Protein AF-A0A2E4STD3-F1 (afdb_monomer)

pLDDT: mean 86.35, std 10.74, range [60.31, 98.0]

Radius of gyration: 32.02 Å; Cα contacts (8 Å, |Δi|>4): 120; chains: 1; bounding box: 85×30×85 Å

Mean predicted aligned error: 10.49 Å

Sequence (169 aa):
MRAPVLTVLGIICLAAAFGWARSARHRHRLVGRIDPEVAPDAYTLAWSTFRKEFHAASLYGLLALASLVNAFVEGAAGAVVFSTVAIPALVSTAWARHAVREARMARQSIDIERRAQEALEQEDLAPKAWAGRLAPEELPNFTGFEVGRVYQAGTGLMAGDFFDVFQAS

Foldseek 3Di:
DLQVVLQVLLVVLQVQLVVLVVVLVVLVVVLVVDDCVVCVLVNVLSVLVSVVSNLSNVLSNLSSVLSNCPSPPDDCPSVVSNCCSVVSVVVVVVCVVCVVVSVVSVVVVVVVVVVVVVVVVCVLVVQLVVQCVQAPCDDDDDVPDDDHDDDDDDPDSHRPDGDDDDDDD

Nearest PDB structures (foldseek):
  8a1g-assembly2_D  TM=3.444E-01  e=5.904E+00  Homo sapiens
  7o3x-assembly1_E  TM=2.977E-01  e=9.349E+00  Synechocystis sp. PCC 6803 substr. Kazusa

Structure (mmCIF, N/CA/C/O backbone):
data_AF-A0A2E4STD3-F1
#
_entry.id   AF-A0A2E4STD3-F1
#
loop_
_atom_site.group_PDB
_atom_site.id
_atom_site.type_symbol
_atom_site.label_atom_id
_atom_site.label_alt_id
_atom_site.label_comp_id
_atom_site.label_asym_id
_atom_site.label_entity_id
_atom_site.label_seq_id
_atom_site.pdbx_PDB_ins_code
_atom_site.Cartn_x
_atom_site.Cartn_y
_atom_site.Cartn_z
_atom_site.occupancy
_atom_site.B_iso_or_equiv
_atom_site.auth_seq_id
_atom_site.auth_comp_id
_atom_site.auth_asym_id
_atom_site.auth_atom_id
_atom_site.pdbx_PDB_model_num
ATOM 1 N N . MET A 1 1 ? 13.782 -12.420 -33.147 1.00 62.62 1 MET A N 1
ATOM 2 C CA . MET A 1 1 ? 12.785 -12.780 -32.105 1.00 62.62 1 MET A CA 1
ATOM 3 C C . MET A 1 1 ? 12.932 -12.000 -30.791 1.00 62.62 1 MET A C 1
ATOM 5 O O . MET A 1 1 ? 11.939 -11.854 -30.097 1.00 62.62 1 MET A O 1
ATOM 9 N N . ARG A 1 2 ? 14.112 -11.454 -30.449 1.00 81.12 2 ARG A N 1
ATOM 10 C CA . ARG A 1 2 ? 14.344 -10.695 -29.200 1.00 81.12 2 ARG A CA 1
ATOM 11 C C . ARG A 1 2 ? 13.524 -9.399 -29.076 1.00 81.12 2 ARG A C 1
ATOM 13 O O . ARG A 1 2 ? 12.892 -9.190 -28.049 1.00 81.12 2 ARG A O 1
ATOM 20 N N . ALA A 1 3 ? 13.507 -8.566 -30.118 1.00 84.81 3 ALA A N 1
ATOM 21 C CA . ALA A 1 3 ? 12.809 -7.277 -30.107 1.00 84.81 3 ALA A CA 1
ATOM 22 C C . ALA A 1 3 ? 11.301 -7.373 -29.776 1.00 84.81 3 ALA A C 1
ATOM 24 O O . ALA A 1 3 ? 10.897 -6.744 -28.803 1.00 84.81 3 ALA A O 1
ATOM 25 N N . PRO A 1 4 ? 10.471 -8.196 -30.460 1.00 92.69 4 PRO A N 1
ATOM 26 C CA . PRO A 1 4 ? 9.033 -8.239 -30.172 1.00 92.69 4 PRO A CA 1
ATOM 27 C C . PRO A 1 4 ? 8.721 -8.728 -28.752 1.00 92.69 4 PRO A C 1
ATOM 29 O O . PRO A 1 4 ? 7.815 -8.203 -28.111 1.00 92.69 4 PRO A O 1
ATOM 32 N N . VAL A 1 5 ? 9.497 -9.683 -28.224 1.00 93.44 5 VAL A N 1
ATOM 33 C CA . VAL A 1 5 ? 9.328 -10.184 -26.849 1.00 93.44 5 VAL A CA 1
ATOM 34 C C . VAL A 1 5 ? 9.601 -9.079 -25.827 1.00 93.44 5 VAL A C 1
ATOM 36 O O . VAL A 1 5 ? 8.811 -8.881 -24.906 1.00 93.44 5 VAL A O 1
ATOM 39 N N . LEU A 1 6 ? 10.690 -8.326 -26.004 1.00 93.38 6 LEU A N 1
ATOM 40 C CA . LEU A 1 6 ? 11.050 -7.228 -25.106 1.00 93.38 6 LEU A CA 1
ATOM 41 C C . LEU A 1 6 ? 10.066 -6.055 -25.193 1.00 93.38 6 LEU A C 1
ATOM 43 O O . LEU A 1 6 ? 9.764 -5.439 -24.173 1.00 93.38 6 LEU A O 1
ATOM 47 N N . THR A 1 7 ? 9.517 -5.776 -26.376 1.00 95.00 7 THR A N 1
ATOM 48 C CA . THR A 1 7 ? 8.469 -4.763 -26.542 1.00 95.00 7 THR A CA 1
ATOM 49 C C . THR A 1 7 ? 7.196 -5.148 -25.789 1.00 95.00 7 THR A C 1
ATOM 51 O O . THR A 1 7 ? 6.673 -4.335 -25.029 1.00 95.00 7 THR A O 1
ATOM 54 N N . VAL A 1 8 ? 6.720 -6.390 -25.938 1.00 96.88 8 VAL A N 1
ATOM 55 C CA . VAL A 1 8 ? 5.526 -6.876 -25.223 1.00 96.88 8 VAL A CA 1
ATOM 56 C C . VAL A 1 8 ? 5.749 -6.858 -23.711 1.00 96.88 8 VAL A C 1
ATOM 58 O O . VAL A 1 8 ? 4.903 -6.347 -22.976 1.00 96.88 8 VAL A O 1
ATOM 61 N N . LEU A 1 9 ? 6.904 -7.342 -23.242 1.00 96.25 9 LEU A N 1
ATOM 62 C CA . LEU A 1 9 ? 7.270 -7.288 -21.826 1.00 96.25 9 LEU A CA 1
ATOM 63 C C . LEU A 1 9 ? 7.273 -5.846 -21.304 1.00 96.25 9 LEU A C 1
ATOM 65 O O . LEU A 1 9 ? 6.690 -5.567 -20.259 1.00 96.25 9 LEU A O 1
ATOM 69 N N . GLY A 1 10 ? 7.871 -4.922 -22.061 1.00 96.56 10 GLY A N 1
ATOM 70 C CA . GLY A 1 10 ? 7.909 -3.504 -21.725 1.00 96.56 10 GLY A CA 1
ATOM 71 C C . GLY A 1 10 ? 6.516 -2.897 -21.559 1.00 96.56 10 GLY A C 1
ATOM 72 O O . GLY A 1 10 ? 6.271 -2.201 -20.577 1.00 96.56 10 GLY A O 1
ATOM 73 N N . ILE A 1 11 ? 5.584 -3.213 -22.463 1.00 97.50 11 ILE A N 1
ATOM 74 C CA . ILE A 1 11 ? 4.189 -2.748 -22.394 1.00 97.50 11 ILE A CA 1
ATOM 75 C C . ILE A 1 11 ? 3.483 -3.296 -21.146 1.00 97.50 11 ILE A C 1
ATOM 77 O O . ILE A 1 11 ? 2.822 -2.539 -20.434 1.00 97.50 11 ILE A O 1
ATOM 81 N N . ILE A 1 12 ? 3.647 -4.588 -20.845 1.00 97.88 12 ILE A N 1
ATOM 82 C CA . ILE A 1 12 ? 3.044 -5.215 -19.658 1.00 97.88 12 ILE A CA 1
ATOM 83 C C . ILE A 1 12 ? 3.593 -4.575 -18.377 1.00 97.88 12 ILE A C 1
ATOM 85 O O . ILE A 1 12 ? 2.823 -4.189 -17.494 1.00 97.88 12 ILE A O 1
ATOM 89 N N . CYS A 1 13 ? 4.914 -4.406 -18.282 1.00 97.62 13 CYS A N 1
ATOM 90 C CA . CYS A 1 13 ? 5.545 -3.740 -17.147 1.00 97.62 13 CYS A CA 1
ATOM 91 C C . CYS A 1 13 ? 5.090 -2.279 -17.018 1.00 97.62 13 CYS A C 1
ATOM 93 O O . CYS A 1 13 ? 4.851 -1.816 -15.906 1.00 97.62 13 CYS A O 1
ATOM 95 N N . LEU A 1 14 ? 4.903 -1.560 -18.129 1.00 97.75 14 LEU A N 1
ATOM 96 C CA . LEU A 1 14 ? 4.413 -0.181 -18.118 1.00 97.75 14 LEU A CA 1
ATOM 97 C C . LEU A 1 14 ? 2.976 -0.095 -17.582 1.00 97.75 14 LEU A C 1
ATOM 99 O O . LEU A 1 14 ? 2.675 0.759 -16.745 1.00 97.75 14 LEU A O 1
ATOM 103 N N . ALA A 1 15 ? 2.100 -1.003 -18.019 1.00 98.00 15 ALA A N 1
ATOM 104 C CA . ALA A 1 15 ? 0.729 -1.092 -17.523 1.00 98.00 15 ALA A CA 1
ATOM 105 C C . ALA A 1 15 ? 0.695 -1.389 -16.014 1.00 98.00 15 ALA A C 1
ATOM 107 O O . ALA A 1 15 ? -0.021 -0.719 -15.264 1.00 98.00 15 ALA A O 1
ATOM 108 N N . ALA A 1 16 ? 1.527 -2.330 -15.551 1.00 97.56 16 ALA A N 1
ATOM 109 C CA . ALA A 1 16 ? 1.682 -2.618 -14.128 1.00 97.56 16 ALA A CA 1
ATOM 110 C C . ALA A 1 16 ? 2.185 -1.386 -13.355 1.00 97.56 16 ALA A C 1
ATOM 112 O O . ALA A 1 16 ? 1.587 -1.004 -12.348 1.00 97.56 16 ALA A O 1
ATOM 113 N N . ALA A 1 17 ? 3.231 -0.717 -13.849 1.00 97.88 17 ALA A N 1
ATOM 114 C CA . ALA A 1 17 ? 3.787 0.488 -13.237 1.00 97.88 17 ALA A CA 1
ATOM 115 C C . ALA A 1 17 ? 2.731 1.589 -13.080 1.00 97.88 17 ALA A C 1
ATOM 117 O O . ALA A 1 17 ? 2.658 2.226 -12.030 1.00 97.88 17 ALA A O 1
ATOM 118 N N . PHE A 1 18 ? 1.872 1.783 -14.084 1.00 97.75 18 PHE A N 1
ATOM 119 C CA . PHE A 1 18 ? 0.781 2.752 -14.020 1.00 97.75 18 PHE A CA 1
ATOM 120 C C . PHE A 1 18 ? -0.262 2.398 -12.949 1.00 97.75 18 PHE A C 1
ATOM 122 O O . PHE A 1 18 ? -0.665 3.273 -12.175 1.00 97.75 18 PHE A O 1
ATOM 129 N N . GLY A 1 19 ? -0.666 1.125 -12.862 1.00 97.38 19 GLY A N 1
ATOM 130 C CA . GLY A 1 19 ? -1.592 0.644 -11.832 1.00 97.38 19 GLY A CA 1
ATOM 131 C C . GLY A 1 19 ? -1.064 0.902 -10.418 1.00 97.38 19 GLY A C 1
ATOM 132 O O . GLY A 1 19 ? -1.739 1.536 -9.599 1.00 97.38 19 GLY A O 1
ATOM 133 N N . TRP A 1 20 ? 0.187 0.512 -10.165 1.00 97.44 20 TRP A N 1
ATOM 134 C CA . TRP A 1 20 ? 0.853 0.740 -8.881 1.00 97.44 20 TRP A CA 1
ATOM 135 C C . TRP A 1 20 ? 1.099 2.227 -8.602 1.00 97.44 20 TRP A C 1
ATOM 137 O O . TRP A 1 20 ? 0.897 2.677 -7.478 1.00 97.44 20 TRP A O 1
ATOM 147 N N . ALA A 1 21 ? 1.447 3.037 -9.606 1.00 96.94 21 ALA A N 1
ATOM 148 C CA . ALA A 1 21 ? 1.643 4.476 -9.433 1.00 96.94 21 ALA A CA 1
ATOM 149 C C . ALA A 1 21 ? 0.342 5.190 -9.039 1.00 96.94 21 ALA A C 1
ATOM 151 O O . ALA A 1 21 ? 0.351 6.066 -8.171 1.00 96.94 21 ALA A O 1
ATOM 152 N N . ARG A 1 22 ? -0.792 4.816 -9.646 1.00 97.44 22 ARG A N 1
ATOM 153 C CA . ARG A 1 22 ? -2.109 5.342 -9.262 1.00 97.44 22 ARG A CA 1
ATOM 154 C C . ARG A 1 22 ? -2.439 4.984 -7.812 1.00 97.44 22 ARG A C 1
ATOM 156 O O . ARG A 1 22 ? -2.851 5.868 -7.058 1.00 97.44 22 ARG A O 1
ATOM 163 N N . SER A 1 23 ? -2.233 3.724 -7.428 1.00 96.38 23 SER A N 1
ATOM 164 C CA . SER A 1 23 ? -2.436 3.255 -6.052 1.00 96.38 23 SER A CA 1
ATOM 165 C C . SER A 1 23 ? -1.537 4.008 -5.062 1.00 96.38 23 SER A C 1
ATOM 167 O O . SER A 1 23 ? -2.028 4.600 -4.099 1.00 96.38 23 SER A O 1
ATOM 169 N N . ALA A 1 24 ? -0.237 4.114 -5.356 1.00 96.38 24 ALA A N 1
ATOM 170 C CA . ALA A 1 24 ? 0.733 4.835 -4.539 1.00 96.38 24 ALA A CA 1
ATOM 171 C C . ALA A 1 24 ? 0.348 6.310 -4.352 1.00 96.38 24 ALA A C 1
ATOM 173 O O . ALA A 1 24 ? 0.404 6.817 -3.235 1.00 96.38 24 ALA A O 1
ATOM 174 N N . ARG A 1 25 ? -0.126 7.001 -5.400 1.00 96.00 25 ARG A N 1
ATOM 175 C CA . ARG A 1 25 ? -0.625 8.385 -5.277 1.00 96.00 25 ARG A CA 1
ATOM 176 C C . ARG A 1 25 ? -1.812 8.490 -4.324 1.00 96.00 25 ARG A C 1
ATOM 178 O O . ARG A 1 25 ? -1.882 9.440 -3.548 1.00 96.00 25 ARG A O 1
ATOM 185 N N . HIS A 1 26 ? -2.747 7.544 -4.383 1.00 95.19 26 HIS A N 1
ATOM 186 C CA . HIS A 1 26 ? -3.892 7.534 -3.477 1.00 95.19 26 HIS A CA 1
ATOM 187 C C . HIS A 1 26 ? -3.446 7.307 -2.026 1.00 95.19 26 HIS A C 1
ATOM 189 O O . HIS A 1 26 ? -3.837 8.063 -1.139 1.00 95.19 26 HIS A O 1
ATOM 195 N N . ARG A 1 27 ? -2.546 6.344 -1.793 1.00 94.00 27 ARG A N 1
ATOM 196 C CA . ARG A 1 27 ? -2.004 6.074 -0.454 1.00 94.00 27 ARG A CA 1
ATOM 197 C C . ARG A 1 27 ? -1.141 7.214 0.087 1.00 94.00 27 ARG A C 1
ATOM 199 O O . ARG A 1 27 ? -1.221 7.506 1.270 1.00 94.00 27 ARG A O 1
ATOM 206 N N . HIS A 1 28 ? -0.386 7.911 -0.759 1.00 94.94 28 HIS A N 1
ATOM 207 C CA . HIS A 1 28 ? 0.374 9.096 -0.349 1.00 94.94 28 HIS A CA 1
ATOM 208 C C . HIS A 1 28 ? -0.543 10.208 0.177 1.00 94.94 28 HIS A C 1
ATOM 210 O O . HIS A 1 28 ? -0.254 10.836 1.191 1.00 94.94 28 HIS A O 1
ATOM 216 N N . ARG A 1 29 ? -1.686 10.427 -0.489 1.00 94.94 29 ARG A N 1
ATOM 217 C CA . ARG A 1 29 ? -2.700 11.380 -0.013 1.00 94.94 29 ARG A CA 1
ATOM 218 C C . ARG A 1 29 ? -3.297 10.956 1.325 1.00 94.94 29 ARG A C 1
ATOM 220 O O . ARG A 1 29 ? -3.584 11.824 2.136 1.00 94.94 29 ARG A O 1
ATOM 227 N N . LEU A 1 30 ? -3.490 9.654 1.546 1.00 93.94 30 LEU A N 1
ATOM 228 C CA . LEU A 1 30 ? -3.970 9.127 2.824 1.00 93.94 30 LEU A CA 1
ATOM 229 C C . LEU A 1 30 ? -2.951 9.347 3.945 1.00 93.94 30 LEU A C 1
ATOM 231 O O . LEU A 1 30 ? -3.336 9.812 5.009 1.00 93.94 30 LEU A O 1
ATOM 235 N N . VAL A 1 31 ? -1.666 9.074 3.698 1.00 94.94 31 VAL A N 1
ATOM 236 C CA . VAL A 1 31 ? -0.597 9.317 4.681 1.00 94.94 31 VAL A CA 1
ATOM 237 C C . VAL A 1 31 ? -0.610 10.770 5.148 1.00 94.94 31 VAL A C 1
ATOM 239 O O . VAL A 1 31 ? -0.571 11.018 6.345 1.00 94.94 31 VAL A O 1
ATOM 242 N N . GLY A 1 32 ? -0.737 11.725 4.221 1.00 92.06 32 GLY A N 1
ATOM 243 C CA . GLY A 1 32 ? -0.773 13.151 4.558 1.00 92.06 32 GLY A CA 1
ATOM 244 C C . GLY A 1 32 ? -1.997 13.600 5.366 1.00 92.06 32 GLY A C 1
ATOM 245 O O . GLY A 1 32 ? -2.047 14.753 5.774 1.00 92.06 32 GLY A O 1
ATOM 246 N N . ARG A 1 33 ? -2.992 12.727 5.576 1.00 94.00 33 ARG A N 1
ATOM 247 C CA . ARG A 1 33 ? -4.170 12.998 6.418 1.00 94.00 33 ARG A CA 1
ATOM 248 C C . ARG A 1 33 ? -4.037 12.446 7.834 1.00 94.00 33 ARG A C 1
ATOM 250 O O . ARG A 1 33 ? -4.893 12.741 8.659 1.00 94.00 33 ARG A O 1
ATOM 257 N N . ILE A 1 34 ? -3.032 11.615 8.096 1.00 94.00 34 ILE A N 1
ATOM 258 C CA . ILE A 1 34 ? -2.819 11.009 9.408 1.00 94.00 34 ILE A CA 1
ATOM 259 C C . ILE A 1 34 ? -1.835 11.890 10.166 1.00 94.00 34 ILE A C 1
ATOM 261 O O . ILE A 1 34 ? -0.713 12.095 9.706 1.00 94.00 34 ILE A O 1
ATOM 265 N N . ASP A 1 35 ? -2.261 12.392 11.320 1.00 93.38 35 ASP A N 1
ATOM 266 C CA . ASP A 1 35 ? -1.384 13.123 12.225 1.00 93.38 35 ASP A CA 1
ATOM 267 C C . ASP A 1 35 ? -0.427 12.134 12.925 1.00 93.38 35 ASP A C 1
ATOM 269 O O . ASP A 1 35 ? -0.897 11.227 13.628 1.00 93.38 35 ASP A O 1
ATOM 273 N N . PRO A 1 36 ? 0.898 12.256 12.721 1.00 92.44 36 PRO A N 1
ATOM 274 C CA . PRO A 1 36 ? 1.871 11.351 13.319 1.00 92.44 36 PRO A CA 1
ATOM 275 C C . PRO A 1 36 ? 1.960 11.476 14.846 1.00 92.44 36 PRO A C 1
ATOM 277 O O . PRO A 1 36 ? 2.370 10.508 15.481 1.00 92.44 36 PRO A O 1
ATOM 280 N N . GLU A 1 37 ? 1.568 12.611 15.433 1.00 93.19 37 GLU A N 1
ATOM 281 C CA . GLU A 1 37 ? 1.601 12.822 16.887 1.00 93.19 37 GLU A CA 1
ATOM 282 C C . GLU A 1 37 ? 0.399 12.161 17.574 1.00 93.19 37 GLU A C 1
ATOM 284 O O . GLU A 1 37 ? 0.520 11.589 18.655 1.00 93.19 37 GLU A O 1
ATOM 289 N N . VAL A 1 38 ? -0.768 12.191 16.922 1.00 92.75 38 VAL A N 1
ATOM 290 C CA . VAL A 1 38 ? -2.008 11.603 17.457 1.00 92.75 38 VAL A CA 1
ATOM 291 C C . VAL A 1 38 ? -2.057 10.091 17.230 1.00 92.75 38 VAL A C 1
ATOM 293 O O . VAL A 1 38 ? -2.523 9.349 18.094 1.00 92.75 38 VAL A O 1
ATOM 296 N N . ALA A 1 39 ? -1.595 9.616 16.068 1.00 90.25 39 ALA A N 1
ATOM 297 C CA . ALA A 1 39 ? -1.702 8.212 15.672 1.00 90.25 39 ALA A CA 1
ATOM 298 C C . ALA A 1 39 ? -0.403 7.685 15.020 1.00 90.25 39 ALA A C 1
ATOM 300 O O . ALA A 1 39 ? -0.397 7.333 13.831 1.00 90.25 39 ALA A O 1
ATOM 301 N N . PRO A 1 40 ? 0.702 7.574 15.784 1.00 90.62 40 PRO A N 1
ATOM 302 C CA . PRO A 1 40 ? 2.018 7.205 15.253 1.00 90.62 40 PRO A CA 1
ATOM 303 C C . PRO A 1 40 ? 2.038 5.818 14.591 1.00 90.62 40 P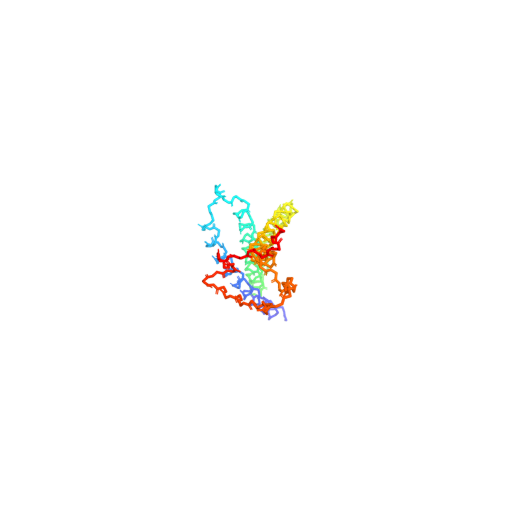RO A C 1
ATOM 305 O O . PRO A 1 40 ? 2.607 5.639 13.510 1.00 90.62 40 PRO A O 1
ATOM 308 N N . ASP A 1 41 ? 1.364 4.829 15.180 1.00 90.56 41 ASP A N 1
ATOM 309 C CA . ASP A 1 41 ? 1.310 3.468 14.632 1.00 90.56 41 ASP A CA 1
ATOM 310 C C . ASP A 1 41 ? 0.507 3.407 13.322 1.00 90.56 41 ASP A C 1
ATOM 312 O O . ASP A 1 41 ? 0.919 2.756 12.358 1.00 90.56 41 ASP A O 1
ATOM 316 N N . ALA A 1 42 ? -0.599 4.152 13.235 1.00 90.50 42 ALA A N 1
ATOM 317 C CA . ALA A 1 42 ? -1.391 4.254 12.010 1.00 90.50 42 ALA A CA 1
ATOM 318 C C . ALA A 1 42 ? -0.599 4.948 10.891 1.00 90.50 42 ALA A C 1
ATOM 320 O O . ALA A 1 42 ? -0.610 4.489 9.745 1.00 90.50 42 ALA A O 1
ATOM 321 N N . TYR A 1 43 ? 0.142 6.010 11.227 1.00 93.62 43 TYR A N 1
ATOM 322 C CA . TYR A 1 43 ? 1.021 6.702 10.287 1.00 93.62 43 TYR A CA 1
ATOM 323 C C . TYR A 1 43 ? 2.122 5.774 9.763 1.00 93.62 43 TYR A C 1
ATOM 325 O O . TYR A 1 43 ? 2.312 5.659 8.550 1.00 93.62 43 TYR A O 1
ATOM 333 N N . THR A 1 44 ? 2.830 5.063 10.648 1.00 91.94 44 THR A N 1
ATOM 334 C CA . THR A 1 44 ? 3.911 4.153 10.235 1.00 91.94 44 THR A CA 1
ATOM 335 C C . THR A 1 44 ? 3.396 3.012 9.359 1.00 91.94 44 THR A C 1
ATOM 337 O O . THR A 1 44 ? 4.038 2.673 8.357 1.00 91.94 44 THR A O 1
ATOM 340 N N . LEU A 1 45 ? 2.217 2.458 9.663 1.00 92.44 45 LEU A N 1
ATOM 341 C CA . LEU A 1 45 ? 1.578 1.435 8.841 1.00 92.44 45 LEU A CA 1
ATOM 342 C C . LEU A 1 45 ? 1.168 1.994 7.469 1.00 92.44 45 LEU A C 1
ATOM 344 O O . LEU A 1 45 ? 1.508 1.402 6.437 1.00 92.44 45 LEU A O 1
ATOM 348 N N . ALA A 1 46 ? 0.522 3.161 7.422 1.00 94.12 46 ALA A N 1
ATOM 349 C CA . ALA A 1 46 ? 0.134 3.815 6.173 1.00 94.12 46 ALA A CA 1
ATOM 350 C C . ALA A 1 46 ? 1.355 4.150 5.299 1.00 94.12 46 ALA A C 1
ATOM 352 O O . ALA A 1 46 ? 1.367 3.842 4.102 1.00 94.12 46 ALA A O 1
ATOM 353 N N . TRP A 1 47 ? 2.418 4.687 5.904 1.00 94.50 47 TRP A N 1
ATOM 354 C CA . TRP A 1 47 ? 3.679 4.988 5.230 1.00 94.50 47 TRP A CA 1
ATOM 355 C C . TRP A 1 47 ? 4.356 3.732 4.686 1.00 94.50 47 TRP A C 1
ATOM 357 O O . TRP A 1 47 ? 4.767 3.701 3.524 1.00 94.50 47 TRP A O 1
ATOM 367 N N . SER A 1 48 ? 4.420 2.662 5.486 1.00 93.19 48 SER A N 1
ATOM 368 C CA . SER A 1 48 ? 4.981 1.379 5.046 1.00 93.19 48 SER A CA 1
ATOM 369 C C . SER A 1 48 ? 4.252 0.834 3.817 1.00 93.19 48 SER A C 1
ATOM 371 O O . SER A 1 48 ? 4.878 0.282 2.909 1.00 93.19 48 SER A O 1
ATOM 373 N N . THR A 1 49 ? 2.936 1.043 3.754 1.00 93.44 49 THR A N 1
ATOM 374 C CA . THR A 1 49 ? 2.106 0.541 2.665 1.00 93.44 49 THR A CA 1
ATOM 375 C C . THR A 1 49 ? 2.266 1.392 1.410 1.00 93.44 49 THR A C 1
ATOM 377 O O . THR A 1 49 ? 2.486 0.843 0.335 1.00 93.44 49 THR A O 1
ATOM 380 N N . PHE A 1 50 ? 2.265 2.725 1.535 1.00 95.12 50 PHE A N 1
ATOM 381 C CA . PHE A 1 50 ? 2.625 3.628 0.435 1.00 95.12 50 PHE A CA 1
ATOM 382 C C . PHE A 1 50 ? 3.984 3.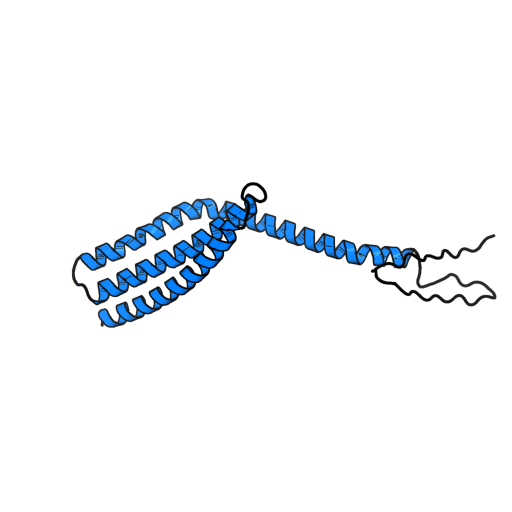261 -0.173 1.00 95.12 50 PHE A C 1
ATOM 384 O O . PHE A 1 50 ? 4.120 3.124 -1.387 1.00 95.12 50 PHE A O 1
ATOM 391 N N . ARG A 1 51 ? 4.980 3.050 0.685 1.00 94.56 51 ARG A N 1
ATOM 392 C CA . ARG A 1 51 ? 6.352 2.732 0.304 1.00 94.56 51 ARG A CA 1
ATOM 393 C C . ARG A 1 51 ? 6.458 1.435 -0.512 1.00 94.56 51 ARG A C 1
ATOM 395 O O . ARG A 1 51 ? 7.206 1.397 -1.488 1.00 94.56 51 ARG A O 1
ATOM 402 N N . LYS A 1 52 ? 5.686 0.399 -0.162 1.00 94.50 52 LYS A N 1
ATOM 403 C CA . LYS A 1 52 ? 5.611 -0.869 -0.917 1.00 94.50 52 LYS A CA 1
ATOM 404 C C . LYS A 1 52 ? 5.003 -0.673 -2.308 1.00 94.50 52 LYS A C 1
ATOM 406 O O . LYS A 1 52 ? 5.539 -1.181 -3.287 1.00 94.50 52 LYS A O 1
ATOM 411 N N . GLU A 1 53 ? 3.936 0.113 -2.405 1.00 96.00 53 GLU A N 1
ATOM 412 C CA . GLU A 1 53 ? 3.255 0.415 -3.673 1.00 96.00 53 GLU A CA 1
ATOM 413 C C . GLU A 1 53 ? 4.131 1.275 -4.591 1.00 96.00 53 GLU A C 1
ATOM 415 O O . GLU A 1 53 ? 4.227 1.025 -5.790 1.00 96.00 53 GLU A O 1
ATOM 420 N N . PHE A 1 54 ? 4.823 2.264 -4.018 1.00 96.06 54 PHE A N 1
ATOM 421 C CA . PHE A 1 54 ? 5.790 3.085 -4.739 1.00 96.06 54 PHE A CA 1
ATOM 422 C C . PHE A 1 54 ? 6.966 2.249 -5.253 1.00 96.06 54 PHE A C 1
ATOM 424 O O . PHE A 1 54 ? 7.401 2.432 -6.387 1.00 96.06 54 PHE A O 1
ATOM 431 N N . HIS A 1 55 ? 7.459 1.305 -4.449 1.00 96.50 55 HIS A N 1
ATOM 432 C CA . HIS A 1 55 ? 8.495 0.370 -4.876 1.00 96.50 55 HIS A CA 1
ATOM 433 C C . HIS A 1 55 ? 8.031 -0.548 -6.009 1.00 96.50 55 HIS A C 1
ATOM 435 O O . HIS A 1 55 ? 8.772 -0.735 -6.968 1.00 96.50 55 HIS A O 1
ATOM 441 N N . ALA 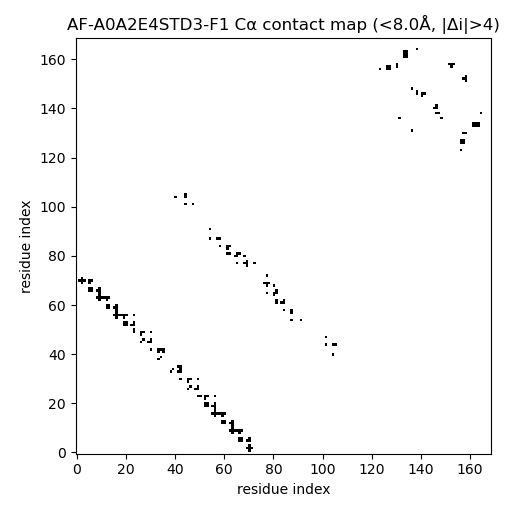A 1 56 ? 6.804 -1.074 -5.952 1.00 96.94 56 ALA A N 1
ATOM 442 C CA . ALA A 1 56 ? 6.248 -1.839 -7.064 1.00 96.94 56 ALA A CA 1
ATOM 443 C C . ALA A 1 56 ? 6.168 -0.977 -8.337 1.00 96.94 56 ALA A C 1
ATOM 445 O O . ALA A 1 56 ? 6.633 -1.393 -9.397 1.00 96.94 56 ALA A O 1
ATOM 446 N N . ALA A 1 57 ? 5.659 0.255 -8.228 1.00 97.50 57 ALA A N 1
ATOM 447 C CA . ALA A 1 57 ? 5.581 1.187 -9.350 1.00 97.50 57 ALA A CA 1
ATOM 448 C C . ALA A 1 57 ? 6.959 1.499 -9.956 1.00 97.50 57 ALA A C 1
ATOM 450 O O . ALA A 1 57 ? 7.105 1.491 -11.179 1.00 97.50 57 ALA A O 1
ATOM 451 N N . SER A 1 58 ? 7.972 1.746 -9.119 1.00 96.69 58 SER A N 1
ATOM 452 C CA . SER A 1 58 ? 9.326 2.061 -9.581 1.00 96.69 58 SER A CA 1
ATOM 453 C C . SER A 1 58 ? 10.022 0.851 -10.198 1.00 96.69 58 SER A C 1
ATOM 455 O O . SER A 1 58 ? 10.618 0.982 -11.263 1.00 96.69 58 SER A O 1
ATOM 457 N N . LEU A 1 59 ? 9.890 -0.335 -9.597 1.00 97.12 59 LEU A N 1
ATOM 458 C CA . LEU A 1 59 ? 10.441 -1.578 -10.131 1.00 97.12 59 LEU A CA 1
ATOM 459 C C . LEU A 1 59 ? 9.865 -1.891 -11.515 1.00 97.12 59 LEU A C 1
ATOM 461 O O . LEU A 1 59 ? 10.623 -2.092 -12.463 1.00 97.12 59 LEU A O 1
ATOM 465 N N . TYR A 1 60 ? 8.537 -1.887 -11.655 1.00 97.69 60 TYR A N 1
ATOM 466 C CA . TYR A 1 60 ? 7.901 -2.143 -12.947 1.00 97.69 60 TYR A CA 1
ATOM 467 C C . TYR A 1 60 ? 8.193 -1.038 -13.968 1.00 97.69 60 TYR A C 1
ATOM 469 O O . TYR A 1 60 ? 8.383 -1.342 -15.143 1.00 97.69 60 TYR A O 1
ATOM 477 N N . GLY A 1 61 ? 8.304 0.224 -13.539 1.00 97.19 61 GLY A N 1
ATOM 478 C CA . GLY A 1 61 ? 8.699 1.330 -14.414 1.00 97.19 61 GLY A CA 1
ATOM 479 C C . GLY A 1 61 ? 10.120 1.168 -14.964 1.00 97.19 61 GLY A C 1
ATOM 480 O O . GLY A 1 61 ? 10.339 1.332 -16.164 1.00 97.19 61 GLY A O 1
ATOM 481 N N . LEU A 1 62 ? 11.075 0.778 -14.113 1.00 96.62 62 LEU A N 1
ATOM 482 C CA . LEU A 1 62 ? 12.455 0.506 -14.524 1.00 96.62 62 LEU A CA 1
ATOM 483 C C . LEU A 1 62 ? 12.555 -0.733 -15.417 1.00 96.62 62 LEU A C 1
ATOM 485 O O . LEU A 1 62 ? 13.275 -0.703 -16.411 1.00 96.62 62 LEU A O 1
ATOM 489 N N . LEU A 1 63 ? 11.803 -1.797 -15.122 1.00 96.56 63 LEU A N 1
ATOM 490 C CA . LEU A 1 63 ? 11.739 -2.984 -15.979 1.00 96.56 63 LEU A CA 1
ATOM 491 C C . LEU A 1 63 ? 11.135 -2.673 -17.352 1.00 96.56 63 LEU A C 1
ATOM 493 O O . LEU A 1 63 ? 11.632 -3.178 -18.360 1.00 96.56 63 LEU A O 1
ATOM 497 N N . ALA A 1 64 ? 10.108 -1.821 -17.411 1.00 97.00 64 ALA A N 1
ATOM 498 C CA . ALA A 1 64 ? 9.530 -1.361 -18.669 1.00 97.00 64 ALA A CA 1
ATOM 499 C C . ALA A 1 64 ? 10.562 -0.591 -19.499 1.00 97.00 64 ALA A C 1
ATOM 501 O O . ALA A 1 64 ? 10.782 -0.914 -20.666 1.00 97.00 64 ALA A O 1
ATOM 502 N N . LEU A 1 65 ? 11.244 0.373 -18.872 1.00 95.38 65 LEU A N 1
ATOM 503 C CA . LEU A 1 65 ? 12.297 1.157 -19.510 1.00 95.38 65 LEU A CA 1
ATOM 504 C C . LEU A 1 65 ? 13.435 0.262 -20.010 1.00 95.38 65 LEU A C 1
ATOM 506 O O . LEU A 1 65 ? 13.811 0.344 -21.176 1.00 95.38 65 LEU A O 1
ATOM 510 N N . ALA A 1 66 ? 13.946 -0.631 -19.162 1.00 94.38 66 ALA A N 1
ATOM 511 C CA . ALA A 1 66 ? 15.027 -1.541 -19.520 1.00 94.38 66 ALA A CA 1
ATOM 512 C C . ALA A 1 66 ? 14.635 -2.478 -20.670 1.00 94.38 66 ALA A C 1
ATOM 514 O O . ALA A 1 66 ? 15.429 -2.684 -21.586 1.00 94.38 66 ALA A O 1
ATOM 515 N N . SER A 1 67 ? 13.406 -2.999 -20.663 1.00 94.00 67 SER A N 1
ATOM 516 C CA . SER A 1 67 ? 12.908 -3.872 -21.731 1.00 94.00 67 SER A CA 1
ATOM 517 C C . SER A 1 67 ? 12.792 -3.123 -23.059 1.00 94.00 67 SER A C 1
ATOM 519 O O . SER A 1 67 ? 13.276 -3.616 -24.074 1.00 94.00 67 SER A O 1
ATOM 521 N N . LEU A 1 68 ? 12.225 -1.912 -23.056 1.00 93.31 68 LEU A N 1
ATOM 522 C CA . LEU A 1 68 ? 12.069 -1.100 -24.265 1.00 93.31 68 LEU A CA 1
ATOM 523 C C . LEU A 1 68 ? 13.417 -0.638 -24.830 1.00 93.31 68 LEU A C 1
ATOM 525 O O . LEU A 1 68 ? 13.654 -0.788 -26.024 1.00 93.31 68 LEU A O 1
ATOM 529 N N . VAL A 1 69 ? 14.332 -0.148 -23.989 1.00 92.94 69 VAL A N 1
ATOM 530 C CA . VAL A 1 69 ? 15.684 0.247 -24.426 1.00 92.94 69 VAL A CA 1
ATOM 531 C C . VAL A 1 69 ? 16.406 -0.960 -25.025 1.00 92.94 69 VAL A C 1
ATOM 533 O O . VAL A 1 69 ? 16.923 -0.878 -26.132 1.00 92.94 69 VAL A O 1
ATOM 536 N N . ASN A 1 70 ? 16.377 -2.114 -24.358 1.00 92.00 70 ASN A N 1
ATOM 537 C CA . ASN A 1 70 ? 17.060 -3.320 -24.824 1.00 92.00 70 ASN A CA 1
ATOM 538 C C . ASN A 1 70 ? 16.401 -3.978 -26.057 1.00 92.00 70 ASN A C 1
ATOM 540 O O . ASN A 1 70 ? 16.975 -4.907 -26.632 1.00 92.00 70 ASN A O 1
ATOM 544 N N . ALA A 1 71 ? 15.198 -3.537 -26.446 1.00 91.88 71 ALA A N 1
ATOM 545 C CA . ALA A 1 71 ? 14.526 -3.959 -27.674 1.00 91.88 71 ALA A CA 1
ATOM 546 C C . ALA A 1 71 ? 15.052 -3.225 -28.918 1.00 91.88 71 ALA A C 1
ATOM 548 O O . ALA A 1 71 ? 15.034 -3.809 -30.000 1.00 91.88 71 ALA A O 1
ATOM 549 N N . PHE A 1 72 ? 15.511 -1.976 -28.760 1.00 89.94 72 PHE A N 1
ATOM 550 C CA . PHE A 1 72 ? 15.880 -1.085 -29.871 1.00 89.94 72 PHE A CA 1
ATOM 551 C C . PHE A 1 72 ? 17.337 -0.609 -29.846 1.00 89.94 72 PHE A C 1
ATOM 553 O O . PHE A 1 72 ? 17.823 -0.098 -30.851 1.00 89.94 72 PHE A O 1
ATOM 560 N N . VAL A 1 73 ? 18.037 -0.759 -28.720 1.00 88.75 73 VAL A N 1
ATOM 561 C CA . VAL A 1 73 ? 19.425 -0.325 -28.543 1.00 88.75 73 VAL A CA 1
ATOM 562 C C . VAL A 1 73 ? 20.320 -1.542 -28.355 1.00 88.75 73 VAL A C 1
ATOM 564 O O . VAL A 1 73 ? 20.141 -2.331 -27.425 1.00 88.75 73 VAL A O 1
ATOM 567 N N . GLU A 1 74 ? 21.308 -1.678 -29.231 1.00 82.00 74 GLU A N 1
ATOM 568 C CA . GLU A 1 74 ? 22.337 -2.711 -29.142 1.00 82.00 74 GLU A CA 1
ATOM 569 C C . GLU A 1 74 ? 23.541 -2.235 -28.308 1.00 82.00 74 GLU A C 1
ATOM 571 O O . GLU A 1 74 ? 23.772 -1.039 -28.120 1.00 82.00 74 GLU A O 1
ATOM 576 N N . GLY A 1 75 ? 24.325 -3.181 -27.784 1.00 82.56 75 GLY A N 1
ATOM 577 C CA . GLY A 1 75 ? 25.529 -2.894 -26.999 1.00 82.56 75 GLY A CA 1
ATOM 578 C C . GLY A 1 75 ? 25.295 -2.723 -25.492 1.00 82.56 75 GLY A C 1
ATOM 579 O O . GLY A 1 75 ? 24.300 -3.179 -24.928 1.00 82.56 75 GLY A O 1
ATOM 580 N N . ALA A 1 76 ? 26.258 -2.094 -24.810 1.00 86.25 76 ALA A N 1
ATOM 581 C CA . ALA A 1 76 ? 26.303 -2.037 -23.345 1.00 86.25 76 ALA A CA 1
ATOM 582 C C . ALA A 1 76 ? 25.224 -1.136 -22.715 1.00 86.25 76 ALA A C 1
ATOM 584 O O . ALA A 1 76 ? 24.905 -1.298 -21.538 1.00 86.25 76 ALA A O 1
ATOM 585 N N . ALA A 1 77 ? 24.628 -0.219 -23.483 1.00 83.62 77 ALA A N 1
ATOM 586 C CA . ALA A 1 77 ? 23.622 0.717 -22.983 1.00 83.62 77 ALA A CA 1
ATOM 587 C C . ALA A 1 77 ? 22.392 0.003 -22.391 1.00 83.62 77 ALA A C 1
ATOM 589 O O . ALA A 1 77 ? 21.922 0.378 -21.317 1.00 83.62 77 ALA A O 1
ATOM 590 N N . GLY A 1 78 ? 21.918 -1.078 -23.025 1.00 85.44 78 GLY A N 1
ATOM 591 C CA . GLY A 1 78 ? 20.813 -1.886 -22.496 1.00 85.44 78 GLY A CA 1
ATOM 592 C C . GLY A 1 78 ? 21.143 -2.531 -21.145 1.00 85.44 78 GLY A C 1
ATOM 593 O O . GLY A 1 78 ? 20.317 -2.518 -20.232 1.00 85.44 78 GLY A O 1
ATOM 594 N N . ALA A 1 79 ? 22.375 -3.022 -20.979 1.00 87.25 79 ALA A N 1
ATOM 595 C CA . ALA A 1 79 ? 22.845 -3.606 -19.721 1.00 87.25 79 ALA A CA 1
ATOM 596 C C . ALA A 1 79 ? 22.983 -2.556 -18.605 1.00 87.25 79 ALA A C 1
ATOM 598 O O . ALA A 1 79 ? 22.630 -2.827 -17.458 1.00 87.25 79 ALA A O 1
ATOM 599 N N . VAL A 1 80 ? 23.438 -1.345 -18.942 1.00 91.31 80 VAL A N 1
ATOM 600 C CA . VAL A 1 80 ? 23.516 -0.218 -17.999 1.00 91.31 80 VAL A CA 1
ATOM 601 C C . VAL A 1 80 ? 22.125 0.197 -17.521 1.00 91.31 80 VAL A C 1
ATOM 603 O O . VAL A 1 80 ? 21.931 0.404 -16.330 1.00 91.31 80 VAL A O 1
ATOM 606 N N . VAL A 1 81 ? 21.128 0.269 -18.408 1.00 91.38 81 VAL A N 1
ATOM 607 C CA . VAL A 1 81 ? 19.750 0.583 -17.991 1.00 91.38 81 VAL A CA 1
ATOM 608 C C . VAL A 1 81 ? 19.178 -0.542 -17.129 1.00 91.38 81 VAL A C 1
ATOM 610 O O . VAL A 1 81 ? 18.564 -0.273 -16.099 1.00 91.38 81 VAL A O 1
ATOM 613 N N . PHE A 1 82 ? 19.417 -1.804 -17.489 1.00 90.75 82 PHE A N 1
ATOM 614 C CA . PHE A 1 82 ? 18.940 -2.943 -16.706 1.00 90.75 82 PHE A CA 1
ATOM 615 C C . PHE A 1 82 ? 19.550 -2.994 -15.296 1.00 90.75 82 PHE A C 1
ATOM 617 O O . PHE A 1 82 ? 18.856 -3.346 -14.343 1.00 90.75 82 PHE A O 1
ATOM 624 N N . SER A 1 83 ? 20.809 -2.578 -15.118 1.00 92.50 83 SER A N 1
ATOM 625 C CA . SER A 1 83 ? 21.454 -2.567 -13.797 1.00 92.50 83 SER A CA 1
ATOM 626 C C . SER A 1 83 ? 20.779 -1.615 -12.801 1.00 92.50 83 SER A C 1
ATOM 628 O O . SER A 1 83 ? 20.833 -1.856 -11.596 1.00 92.50 83 SER A O 1
ATOM 630 N N . THR A 1 84 ? 20.049 -0.596 -13.273 1.00 93.75 84 THR A N 1
ATOM 631 C CA . THR A 1 84 ? 19.282 0.313 -12.400 1.00 93.75 84 THR A CA 1
ATOM 632 C C . THR A 1 84 ? 18.172 -0.395 -11.616 1.00 93.75 84 THR A C 1
ATOM 634 O O . THR A 1 84 ? 17.801 0.064 -10.537 1.00 93.75 84 THR A O 1
ATOM 637 N N . VAL A 1 85 ? 17.704 -1.563 -12.079 1.00 94.38 85 VAL A N 1
ATOM 638 C CA . VAL A 1 85 ? 16.755 -2.432 -11.358 1.00 94.38 85 VAL A CA 1
ATOM 639 C C . VAL A 1 85 ? 17.344 -2.943 -10.033 1.00 94.38 85 VAL A C 1
ATOM 641 O O . VAL A 1 85 ? 16.601 -3.269 -9.105 1.00 94.38 85 VAL A O 1
ATOM 644 N N . ALA A 1 86 ? 18.672 -2.938 -9.878 1.00 93.56 86 ALA A N 1
ATOM 645 C CA . ALA A 1 86 ? 19.315 -3.254 -8.607 1.00 93.56 86 ALA A CA 1
ATOM 646 C C . ALA A 1 86 ? 18.946 -2.253 -7.497 1.00 93.56 86 ALA A C 1
ATOM 648 O O . ALA A 1 86 ? 18.890 -2.637 -6.332 1.00 93.56 86 ALA A O 1
ATOM 649 N N . ILE A 1 87 ? 18.639 -0.994 -7.832 1.00 93.81 87 ILE A N 1
ATOM 650 C CA . ILE A 1 87 ? 18.295 0.046 -6.851 1.00 93.81 87 ILE A CA 1
ATOM 651 C C . ILE A 1 87 ? 17.032 -0.325 -6.057 1.00 93.81 87 ILE A C 1
ATOM 653 O O . ILE A 1 87 ? 17.126 -0.443 -4.831 1.00 93.81 87 ILE A O 1
ATOM 657 N N . PRO A 1 88 ? 15.853 -0.552 -6.680 1.00 93.75 88 PRO A N 1
ATOM 658 C CA . PRO A 1 88 ? 14.676 -0.972 -5.931 1.00 93.75 88 PRO A CA 1
ATOM 659 C C . PRO A 1 88 ? 14.907 -2.310 -5.217 1.00 93.75 88 PRO A C 1
ATOM 661 O O . PRO A 1 88 ? 14.431 -2.467 -4.094 1.00 93.75 88 PRO A O 1
ATOM 664 N N . ALA A 1 89 ? 15.668 -3.246 -5.796 1.00 92.50 89 ALA A N 1
ATOM 665 C CA . ALA A 1 89 ? 15.977 -4.522 -5.148 1.00 92.50 89 ALA A CA 1
ATOM 666 C C . ALA A 1 89 ? 16.758 -4.339 -3.830 1.00 92.50 89 ALA A C 1
ATOM 668 O O . ALA A 1 89 ? 16.364 -4.890 -2.803 1.00 92.50 89 ALA A O 1
ATOM 669 N N . LEU A 1 90 ? 17.807 -3.512 -3.824 1.00 94.69 90 LEU A N 1
ATOM 670 C CA . LEU A 1 90 ? 18.582 -3.172 -2.622 1.00 94.69 90 LEU A CA 1
ATOM 671 C C . LEU A 1 90 ? 17.736 -2.439 -1.576 1.00 94.69 90 LEU A C 1
ATOM 673 O O . LEU A 1 90 ? 17.833 -2.695 -0.378 1.00 94.69 90 LEU A O 1
ATOM 677 N N . VAL A 1 91 ? 16.867 -1.538 -2.024 1.00 93.00 91 VAL A N 1
ATOM 678 C CA . VAL A 1 91 ? 15.948 -0.827 -1.132 1.00 93.00 91 VAL A CA 1
ATOM 679 C C . VAL A 1 91 ? 14.951 -1.797 -0.479 1.00 93.00 91 VAL A C 1
ATOM 681 O O . VAL A 1 91 ? 14.699 -1.713 0.725 1.00 93.00 91 VAL A O 1
ATOM 684 N N . SER A 1 92 ? 14.439 -2.765 -1.241 1.00 91.94 92 SER A N 1
ATOM 685 C CA . SER A 1 92 ? 13.531 -3.801 -0.741 1.00 91.94 92 SER A CA 1
ATOM 686 C C . SER A 1 92 ? 14.190 -4.683 0.321 1.00 91.94 92 SER A C 1
ATOM 688 O O . SER A 1 92 ? 13.603 -4.916 1.379 1.00 91.94 92 SER A O 1
ATOM 690 N N . THR A 1 93 ? 15.443 -5.106 0.111 1.00 92.12 93 THR A N 1
ATOM 691 C CA . THR A 1 93 ? 16.169 -5.917 1.106 1.00 92.12 93 THR A CA 1
ATOM 692 C C . THR A 1 93 ? 16.439 -5.148 2.398 1.00 92.12 93 THR A C 1
ATOM 694 O O . THR A 1 93 ? 16.337 -5.720 3.486 1.00 92.12 93 THR A O 1
ATOM 697 N N . ALA A 1 94 ? 16.721 -3.844 2.314 1.00 90.94 94 ALA A N 1
ATOM 698 C CA . ALA A 1 94 ? 16.862 -2.995 3.492 1.00 90.94 94 ALA A CA 1
ATOM 699 C C . ALA A 1 94 ? 15.545 -2.897 4.284 1.00 90.94 94 ALA A C 1
ATOM 701 O O . ALA A 1 94 ? 15.547 -3.029 5.509 1.00 90.94 94 ALA A O 1
ATOM 702 N N . TRP A 1 95 ? 14.409 -2.719 3.603 1.00 90.06 95 TRP A N 1
ATOM 703 C CA . TRP A 1 95 ? 13.098 -2.621 4.255 1.00 90.06 95 TRP A CA 1
ATOM 704 C C . TRP A 1 95 ? 12.580 -3.952 4.798 1.00 90.06 95 TRP A C 1
ATOM 706 O O . TRP A 1 95 ? 11.908 -3.957 5.831 1.00 90.06 95 TRP A O 1
ATOM 716 N N . ALA A 1 96 ? 12.930 -5.078 4.171 1.00 89.88 96 ALA A N 1
ATOM 717 C CA . ALA A 1 96 ? 12.547 -6.415 4.624 1.00 89.88 96 ALA A CA 1
ATOM 718 C C . ALA A 1 96 ? 12.981 -6.694 6.075 1.00 89.88 96 ALA A C 1
ATOM 720 O O . ALA A 1 96 ? 12.278 -7.385 6.811 1.00 89.88 96 ALA A O 1
ATOM 721 N N . ARG A 1 97 ? 14.072 -6.065 6.537 1.00 88.12 97 ARG A N 1
ATOM 722 C CA . ARG A 1 97 ? 14.544 -6.139 7.933 1.00 88.12 97 ARG A CA 1
ATOM 723 C C . ARG A 1 97 ? 13.506 -5.662 8.954 1.00 88.12 97 ARG A C 1
ATOM 725 O O . ARG A 1 97 ? 13.567 -6.038 10.120 1.00 88.12 97 ARG A O 1
ATOM 732 N N . HIS A 1 98 ? 12.554 -4.830 8.539 1.00 86.94 98 HIS A N 1
ATOM 733 C CA . HIS A 1 98 ? 11.499 -4.297 9.398 1.00 86.94 98 HIS A CA 1
ATOM 734 C C . HIS A 1 98 ? 10.139 -4.980 9.205 1.00 86.94 98 HIS A C 1
ATOM 736 O O . HIS A 1 98 ? 9.208 -4.669 9.947 1.00 86.94 98 HIS A O 1
ATOM 742 N N . ALA A 1 99 ? 10.025 -5.948 8.290 1.00 84.88 99 ALA A N 1
ATOM 743 C CA . ALA A 1 99 ? 8.755 -6.591 7.947 1.00 84.88 99 ALA A CA 1
ATOM 744 C C . ALA A 1 99 ? 8.073 -7.262 9.152 1.00 84.88 99 ALA A C 1
ATOM 746 O O . ALA A 1 99 ? 6.860 -7.161 9.315 1.00 84.88 99 ALA A O 1
ATOM 747 N N . VAL A 1 100 ? 8.848 -7.882 10.050 1.00 88.50 100 VAL A N 1
ATOM 748 C CA . VAL A 1 100 ? 8.298 -8.527 11.256 1.00 88.50 100 VAL A CA 1
ATOM 749 C C . VAL A 1 100 ? 7.698 -7.497 12.219 1.00 88.50 100 VAL A C 1
ATOM 751 O O . VAL A 1 100 ? 6.651 -7.741 12.814 1.00 88.50 100 VAL A O 1
ATOM 754 N N . ARG A 1 101 ? 8.336 -6.326 12.369 1.00 87.56 101 ARG A N 1
ATOM 755 C CA . ARG A 1 101 ? 7.801 -5.245 13.209 1.00 87.56 101 ARG A CA 1
ATOM 756 C C . ARG A 1 101 ? 6.492 -4.718 12.624 1.00 87.56 101 ARG A C 1
ATOM 758 O O . ARG A 1 101 ? 5.526 -4.586 13.363 1.00 87.56 101 ARG A O 1
ATOM 765 N N . GLU A 1 102 ? 6.453 -4.486 11.313 1.00 89.19 102 GLU A N 1
ATOM 766 C CA . GLU A 1 102 ? 5.239 -4.064 10.598 1.00 89.19 102 GLU A CA 1
ATOM 767 C C . GLU A 1 102 ? 4.089 -5.069 10.773 1.00 89.19 102 GLU A C 1
ATOM 769 O O . GLU A 1 102 ? 2.969 -4.667 11.078 1.00 89.19 102 GLU A O 1
ATOM 774 N N . ALA A 1 103 ? 4.366 -6.373 10.672 1.00 89.00 103 ALA A N 1
ATOM 775 C CA . ALA A 1 103 ? 3.358 -7.417 10.861 1.00 89.00 103 ALA A CA 1
ATOM 776 C C . ALA A 1 103 ? 2.785 -7.450 12.290 1.00 89.00 103 ALA A C 1
ATOM 778 O O . ALA A 1 103 ? 1.588 -7.674 12.471 1.00 89.00 103 ALA A O 1
ATOM 779 N N . ARG A 1 104 ? 3.614 -7.199 13.314 1.00 89.62 104 ARG A N 1
ATOM 780 C CA . ARG A 1 104 ? 3.142 -7.110 14.707 1.00 89.62 104 ARG A CA 1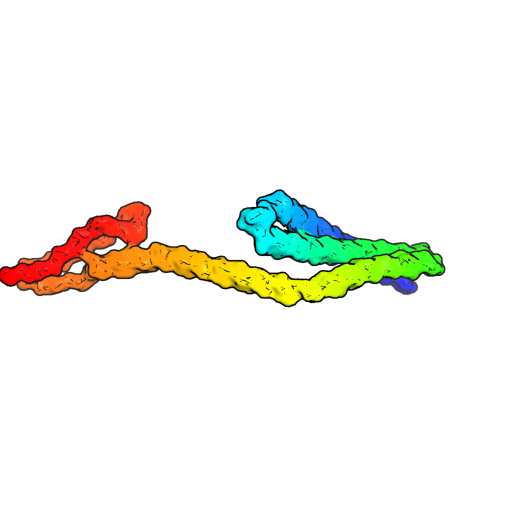
ATOM 781 C C . ARG A 1 104 ? 2.228 -5.907 14.927 1.00 89.62 104 ARG A C 1
ATOM 783 O O . ARG A 1 104 ? 1.173 -6.081 15.527 1.00 89.62 104 ARG A O 1
ATOM 790 N N . MET A 1 105 ? 2.598 -4.739 14.399 1.00 90.75 105 MET A N 1
ATOM 791 C CA . MET A 1 105 ? 1.777 -3.524 14.498 1.00 90.75 105 MET A CA 1
ATOM 792 C C . MET A 1 105 ? 0.419 -3.716 13.806 1.00 90.75 105 MET A C 1
ATOM 794 O O . MET A 1 105 ? -0.622 -3.412 14.381 1.00 90.75 105 MET A O 1
ATOM 798 N N . ALA A 1 106 ? 0.406 -4.327 12.616 1.00 88.75 106 ALA A N 1
ATOM 799 C CA . ALA A 1 106 ? -0.839 -4.659 11.921 1.00 88.75 106 ALA A CA 1
ATOM 800 C C . ALA A 1 106 ? -1.728 -5.613 12.739 1.00 88.75 106 ALA A C 1
ATOM 802 O O . ALA A 1 106 ? -2.935 -5.405 12.841 1.00 88.75 106 ALA A O 1
ATOM 803 N N . ARG A 1 107 ? -1.137 -6.633 13.375 1.00 91.31 107 ARG A N 1
ATOM 804 C CA . ARG A 1 107 ? -1.879 -7.567 14.234 1.00 91.31 107 ARG A CA 1
ATOM 805 C C . ARG A 1 107 ? -2.487 -6.879 15.457 1.00 91.31 107 ARG A C 1
ATOM 807 O O . ARG A 1 107 ? -3.615 -7.196 15.813 1.00 91.31 107 ARG A O 1
ATOM 814 N N . GLN A 1 108 ? -1.757 -5.957 16.084 1.00 90.19 108 GLN A N 1
ATOM 815 C CA . GLN A 1 108 ? -2.266 -5.181 17.218 1.00 90.19 108 GLN A CA 1
ATOM 816 C C . GLN A 1 108 ? -3.457 -4.310 16.810 1.00 90.19 108 GLN A C 1
ATOM 818 O O . GLN A 1 108 ? -4.463 -4.305 17.510 1.00 90.19 108 GLN A O 1
ATOM 823 N N . SER A 1 109 ? -3.383 -3.647 15.653 1.00 88.38 109 SER A N 1
ATOM 824 C CA . SER A 1 109 ? -4.498 -2.855 15.123 1.00 88.38 109 SER A CA 1
ATOM 825 C C . SER A 1 109 ? -5.746 -3.705 14.866 1.00 88.38 109 SER A C 1
ATOM 827 O O . SER A 1 109 ? -6.835 -3.298 15.254 1.00 88.38 109 SER A O 1
ATOM 829 N N . ILE A 1 110 ? -5.593 -4.901 14.286 1.00 90.75 110 ILE A N 1
ATOM 830 C CA . ILE A 1 110 ? -6.716 -5.828 14.055 1.00 90.75 110 ILE A CA 1
ATOM 831 C C . ILE A 1 110 ? -7.349 -6.279 15.376 1.00 90.75 110 ILE A C 1
ATOM 833 O O . ILE A 1 110 ? -8.566 -6.383 15.477 1.00 90.75 110 ILE A O 1
ATOM 837 N N . ASP A 1 111 ? -6.536 -6.555 16.393 1.00 93.06 111 ASP A N 1
ATOM 838 C CA . ASP A 1 111 ? -7.037 -6.994 17.696 1.00 93.06 111 ASP A CA 1
ATOM 839 C C . ASP A 1 111 ? -7.783 -5.880 18.449 1.00 93.06 111 ASP A C 1
ATOM 841 O O . ASP A 1 111 ? -8.769 -6.153 19.129 1.00 93.06 111 ASP A O 1
ATOM 845 N N . ILE A 1 112 ? -7.340 -4.628 18.305 1.00 90.69 112 ILE A N 1
ATOM 846 C CA . ILE A 1 112 ? -8.045 -3.456 18.841 1.00 90.69 112 ILE A CA 1
ATOM 847 C C . ILE A 1 112 ? -9.379 -3.259 18.118 1.00 90.69 112 ILE A C 1
ATOM 849 O O . ILE A 1 112 ? -10.394 -3.092 18.784 1.00 90.69 112 ILE A O 1
ATOM 853 N N . GLU A 1 113 ? -9.393 -3.333 16.785 1.00 92.12 113 GLU A N 1
ATOM 854 C CA . GLU A 1 113 ? -10.620 -3.224 15.985 1.00 92.12 113 GLU A CA 1
ATOM 855 C C . GLU A 1 113 ? -11.630 -4.314 16.364 1.00 92.12 113 GLU A C 1
ATOM 857 O O . GLU A 1 113 ? -12.804 -4.026 16.575 1.00 92.12 113 GLU A O 1
ATOM 862 N N . ARG A 1 114 ? -11.163 -5.557 16.548 1.00 94.19 114 ARG A N 1
ATOM 863 C CA . ARG A 1 114 ? -12.020 -6.658 17.002 1.00 94.19 114 ARG A CA 1
ATOM 864 C C . ARG A 1 114 ? -12.621 -6.368 18.377 1.00 94.19 114 ARG A C 1
ATOM 866 O O . ARG A 1 114 ? -13.821 -6.514 18.553 1.00 94.19 114 ARG A O 1
ATOM 873 N N . ARG A 1 115 ? -11.807 -5.920 19.338 1.00 93.75 115 ARG A N 1
ATOM 874 C CA . ARG A 1 115 ? -12.288 -5.568 20.684 1.00 93.75 115 ARG A CA 1
ATOM 875 C C . ARG A 1 115 ? -13.264 -4.391 20.671 1.00 93.75 115 ARG A C 1
ATOM 877 O O . ARG A 1 115 ? -14.195 -4.376 21.466 1.00 93.75 115 ARG A O 1
ATOM 884 N N . ALA A 1 116 ? -13.065 -3.421 19.782 1.00 92.06 116 ALA A N 1
ATOM 885 C CA . ALA A 1 116 ? -13.997 -2.313 19.604 1.00 92.06 116 ALA A CA 1
ATOM 886 C C . ALA A 1 116 ? -15.343 -2.801 19.049 1.00 92.06 116 ALA A C 1
ATOM 888 O O . ALA A 1 116 ? -16.387 -2.412 19.559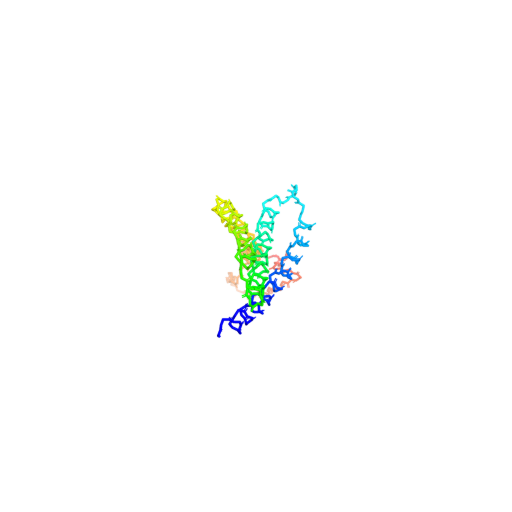 1.00 92.06 116 ALA A O 1
ATOM 889 N N . GLN A 1 117 ? -15.325 -3.701 18.063 1.00 91.00 117 GLN A N 1
ATOM 890 C CA . GLN A 1 117 ? -16.537 -4.326 17.527 1.00 91.00 117 GLN A CA 1
ATOM 891 C C . GLN A 1 117 ? -17.262 -5.164 18.588 1.00 91.00 117 GLN A C 1
ATOM 893 O O . GLN A 1 117 ? -18.462 -5.003 18.769 1.00 91.00 117 GLN A O 1
ATOM 898 N N . GLU A 1 118 ? -16.531 -5.976 19.354 1.00 91.44 118 GLU A N 1
ATOM 899 C CA . GLU A 1 118 ? -17.085 -6.749 20.473 1.00 91.44 118 GLU A CA 1
ATOM 900 C C . GLU A 1 118 ? -17.724 -5.835 21.539 1.00 91.44 118 GLU A C 1
ATOM 902 O O . GLU A 1 118 ? -18.783 -6.159 22.074 1.00 91.44 118 GLU A O 1
ATOM 907 N N . ALA A 1 119 ? -17.115 -4.683 21.843 1.00 90.81 119 ALA A N 1
ATOM 908 C CA . ALA A 1 119 ? -17.677 -3.712 22.782 1.00 90.81 119 ALA A CA 1
ATOM 909 C C . ALA A 1 119 ? -18.980 -3.085 22.257 1.00 90.81 119 ALA A C 1
ATOM 911 O O . ALA A 1 119 ? -19.949 -2.992 23.006 1.00 90.81 119 ALA A O 1
ATOM 912 N N . LEU A 1 120 ? -19.033 -2.724 20.970 1.00 85.62 120 LEU A N 1
ATOM 913 C CA . LEU A 1 120 ? -20.253 -2.221 20.326 1.00 85.62 120 LEU A CA 1
ATOM 914 C C . LEU A 1 120 ? -21.374 -3.274 20.331 1.00 85.62 120 LEU A C 1
ATOM 916 O O . LEU A 1 120 ? -22.521 -2.963 20.638 1.00 85.62 120 LEU A O 1
ATOM 920 N N . GLU A 1 121 ? -21.053 -4.541 20.067 1.00 85.19 121 GLU A N 1
ATOM 921 C CA . GLU A 1 121 ? -22.027 -5.637 20.158 1.00 85.19 121 GLU A CA 1
ATOM 922 C C . GLU A 1 121 ? -22.543 -5.834 21.594 1.00 85.19 121 GLU A C 1
ATOM 924 O O . GLU A 1 121 ? -23.725 -6.116 21.809 1.00 85.19 121 GLU A O 1
ATOM 929 N N . GLN A 1 122 ? -21.679 -5.665 22.600 1.00 81.44 122 GLN A N 1
ATOM 930 C CA . GLN A 1 122 ? -22.087 -5.717 24.004 1.00 81.44 122 GLN A CA 1
ATOM 931 C C . GLN A 1 122 ? -22.999 -4.551 24.394 1.00 81.44 122 GLN A C 1
ATOM 933 O O . GLN A 1 122 ? -23.951 -4.775 25.145 1.00 81.44 122 GLN A O 1
ATOM 938 N N . GLU A 1 123 ? -22.756 -3.343 23.879 1.00 76.94 123 GLU A N 1
ATOM 939 C CA . GLU A 1 123 ? -23.646 -2.191 24.075 1.00 76.94 123 GLU A CA 1
ATOM 940 C C . GLU A 1 123 ? -25.061 -2.458 23.540 1.00 76.94 123 GLU A C 1
ATOM 942 O O . GLU A 1 123 ? -26.030 -2.006 24.146 1.00 76.94 123 GLU A O 1
ATOM 947 N N . ASP A 1 124 ? -25.208 -3.265 22.486 1.00 78.38 124 ASP A N 1
ATOM 948 C CA . ASP A 1 124 ? -26.516 -3.631 21.932 1.00 78.38 124 ASP A CA 1
ATOM 949 C C . ASP A 1 124 ? -27.209 -4.785 22.683 1.00 78.38 124 ASP A C 1
ATOM 951 O O . ASP A 1 124 ? -28.443 -4.825 22.802 1.00 78.38 124 ASP A O 1
ATOM 955 N N . LEU A 1 125 ? -26.435 -5.766 23.157 1.00 74.81 125 LEU A N 1
ATOM 956 C CA . LEU A 1 125 ? -26.954 -6.989 23.782 1.00 74.81 125 LEU A CA 1
ATOM 957 C C . LEU A 1 125 ? -27.226 -6.826 25.280 1.00 74.81 125 LEU A C 1
ATOM 959 O O . LEU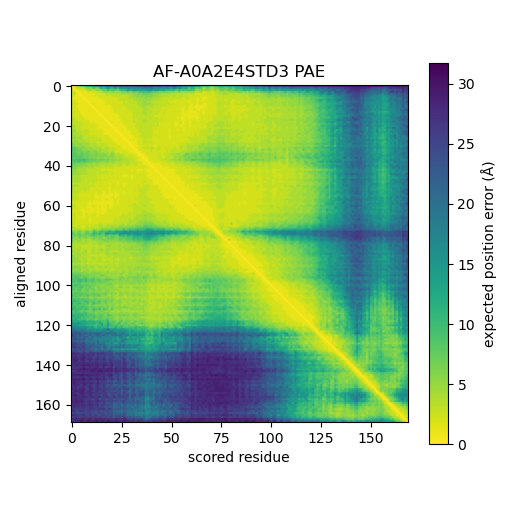 A 1 125 ? -28.208 -7.379 25.788 1.00 74.81 125 LEU A O 1
ATOM 963 N N . ALA A 1 126 ? -26.395 -6.065 25.996 1.00 76.75 126 ALA A N 1
ATOM 964 C CA . ALA A 1 126 ? -26.540 -5.888 27.436 1.00 76.75 126 ALA A CA 1
ATOM 965 C C . ALA A 1 126 ? -27.884 -5.232 27.814 1.00 76.75 126 ALA A C 1
ATOM 967 O O . ALA A 1 126 ? -28.588 -5.809 28.646 1.00 76.75 126 ALA A O 1
ATOM 968 N N . PRO A 1 127 ? -28.334 -4.125 27.191 1.00 77.19 127 PRO A N 1
ATOM 969 C CA . PRO A 1 127 ? -29.610 -3.499 27.541 1.00 77.19 127 PRO A CA 1
ATOM 970 C C . PRO A 1 127 ? -30.808 -4.435 27.351 1.00 77.19 127 PRO A C 1
ATOM 972 O O . PRO A 1 127 ? -31.708 -4.461 28.187 1.00 77.19 127 PRO A O 1
ATOM 975 N N . LYS A 1 128 ? -30.797 -5.269 26.302 1.00 73.06 128 LYS A N 1
ATOM 976 C CA . LYS A 1 128 ? -31.856 -6.261 26.048 1.00 73.06 128 LYS A CA 1
ATOM 977 C C . LYS A 1 128 ? -31.895 -7.343 27.125 1.00 73.06 128 LYS A C 1
ATOM 979 O O . LYS A 1 128 ? -32.970 -7.701 27.601 1.00 73.06 128 LYS A O 1
ATOM 984 N N . ALA A 1 129 ? -30.730 -7.845 27.537 1.00 75.31 129 ALA A N 1
ATOM 985 C CA . ALA A 1 129 ? -30.634 -8.844 28.599 1.00 75.31 129 ALA A CA 1
ATOM 986 C C . ALA A 1 129 ? -31.081 -8.283 29.961 1.00 75.31 129 ALA A C 1
ATOM 988 O O . ALA A 1 129 ? -31.759 -8.973 30.722 1.00 75.31 129 ALA A O 1
ATOM 989 N N . TRP A 1 130 ? -30.740 -7.026 30.260 1.00 72.75 130 TRP A N 1
ATOM 990 C CA . TRP A 1 130 ? -31.220 -6.331 31.456 1.00 72.75 130 TRP A CA 1
ATOM 991 C C . TRP A 1 130 ? -32.731 -6.074 31.405 1.00 72.75 130 TRP A C 1
ATOM 993 O O . TRP A 1 130 ? -33.410 -6.327 32.398 1.00 72.75 130 TRP A O 1
ATOM 1003 N N . 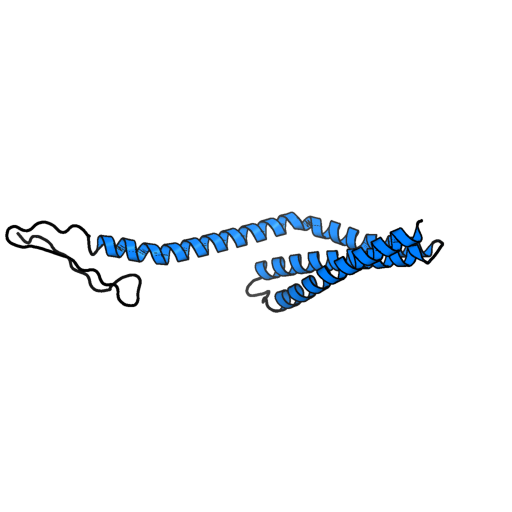ALA A 1 131 ? -33.280 -5.670 30.255 1.00 74.19 131 ALA A N 1
ATOM 1004 C CA . ALA A 1 131 ? -34.725 -5.519 30.075 1.00 74.19 131 ALA A CA 1
ATOM 1005 C C . ALA A 1 131 ? -35.480 -6.829 30.333 1.00 74.19 131 ALA A C 1
ATOM 1007 O O . ALA A 1 131 ? -36.470 -6.828 31.056 1.00 74.19 131 ALA A O 1
ATOM 1008 N N . GLY A 1 132 ? -34.990 -7.955 29.804 1.00 72.56 132 GLY A N 1
ATOM 1009 C CA . GLY A 1 132 ? -35.616 -9.264 30.017 1.00 72.56 132 GLY A CA 1
ATOM 1010 C C . GLY A 1 132 ? -35.613 -9.723 31.480 1.00 72.56 132 GLY A C 1
ATOM 1011 O O . GLY A 1 132 ? -36.518 -10.440 31.894 1.00 72.56 132 GLY A O 1
ATOM 1012 N N . ARG A 1 133 ? -34.630 -9.288 32.282 1.00 74.38 133 ARG A N 1
ATOM 1013 C CA . ARG A 1 133 ? -34.603 -9.547 33.733 1.00 74.38 133 ARG A CA 1
ATOM 1014 C C . ARG A 1 133 ? -35.552 -8.640 34.511 1.00 74.38 133 ARG A C 1
ATOM 1016 O O . ARG A 1 133 ? -36.148 -9.095 35.478 1.00 74.38 133 ARG A O 1
ATOM 1023 N N . LEU A 1 134 ? -35.654 -7.372 34.115 1.00 71.12 134 LEU A N 1
ATOM 1024 C CA . LEU A 1 134 ? -36.488 -6.373 34.792 1.00 71.12 134 LEU A CA 1
ATOM 1025 C C . LEU A 1 134 ? -37.971 -6.470 34.415 1.00 71.12 134 LEU A C 1
ATOM 1027 O O . LEU A 1 134 ? -38.814 -6.028 35.182 1.00 71.12 134 LEU A O 1
ATOM 1031 N N . ALA A 1 135 ? -38.295 -7.044 33.258 1.00 70.69 135 ALA A N 1
ATOM 1032 C CA . ALA A 1 135 ? -39.661 -7.319 32.826 1.00 70.69 135 ALA A CA 1
ATOM 1033 C C . ALA A 1 135 ? -39.744 -8.755 32.272 1.00 70.69 135 ALA A C 1
ATOM 1035 O O . ALA A 1 135 ? -39.703 -8.934 31.046 1.00 70.69 13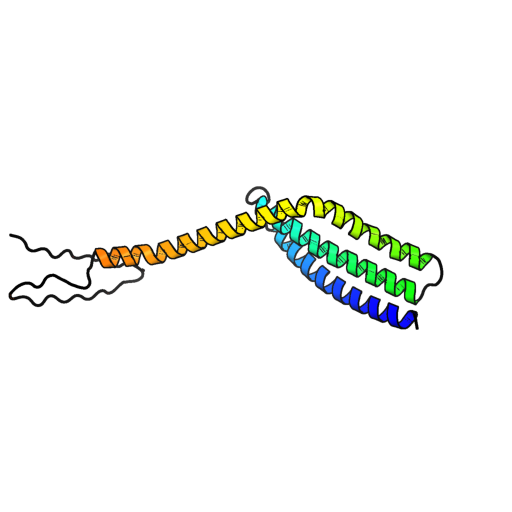5 ALA A O 1
ATOM 1036 N N . PRO A 1 136 ? -39.836 -9.774 33.151 1.00 69.56 136 PRO A N 1
ATOM 1037 C CA . PRO A 1 136 ? -39.882 -11.181 32.759 1.00 69.56 136 PRO A CA 1
ATOM 1038 C C . PRO A 1 136 ? -41.050 -11.493 31.816 1.00 69.56 136 PRO A C 1
ATOM 1040 O O . PRO A 1 136 ? -42.093 -10.835 31.859 1.00 69.56 136 PRO A O 1
ATOM 1043 N N . GLU A 1 137 ? -40.884 -12.503 30.957 1.00 69.25 13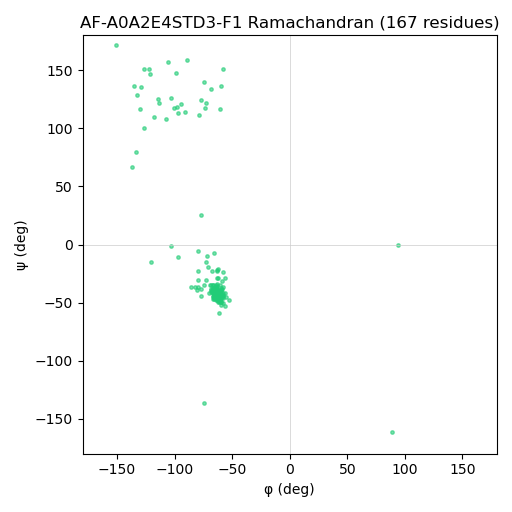7 GLU A N 1
ATOM 1044 C CA . GLU A 1 137 ? -41.967 -12.965 30.073 1.00 69.25 137 GLU A CA 1
ATOM 1045 C C . GLU A 1 137 ? -43.036 -13.759 30.817 1.00 69.25 137 GLU A C 1
ATOM 1047 O O . GLU A 1 137 ? -44.220 -13.639 30.510 1.00 69.25 137 GLU A O 1
ATOM 1052 N N . GLU A 1 138 ? -42.617 -14.518 31.824 1.00 70.56 138 GLU A N 1
ATOM 1053 C CA . GLU A 1 138 ? -43.495 -15.300 32.680 1.00 70.56 138 GLU A CA 1
ATOM 1054 C C . GLU A 1 138 ? -43.710 -14.550 33.993 1.00 70.56 138 GLU A C 1
ATOM 1056 O O . GLU A 1 138 ? -42.766 -14.288 34.741 1.00 70.56 138 GLU A O 1
ATOM 1061 N N . LEU A 1 139 ? -44.964 -14.186 34.258 1.00 73.75 139 LEU A N 1
ATOM 1062 C CA . LEU A 1 139 ? -45.375 -13.556 35.508 1.00 73.75 139 LEU A CA 1
ATOM 1063 C C . LEU A 1 139 ? -45.989 -14.607 36.445 1.00 73.75 139 LEU A C 1
ATOM 1065 O O . LEU A 1 139 ? -46.604 -15.565 35.970 1.00 73.75 139 LEU A O 1
ATOM 1069 N N . PRO A 1 140 ? -45.832 -14.456 37.773 1.00 74.38 140 PRO A N 1
ATOM 1070 C CA . PRO A 1 140 ? -46.439 -15.379 38.720 1.00 74.38 140 PRO A CA 1
ATOM 1071 C C . PRO A 1 140 ? -47.967 -15.390 38.573 1.00 74.38 140 PRO A C 1
ATOM 1073 O O . PRO A 1 140 ? -48.598 -14.340 38.468 1.00 74.38 140 PRO A O 1
ATOM 1076 N N . ASN A 1 141 ? -48.570 -16.583 38.588 1.00 71.69 141 ASN A N 1
ATOM 1077 C CA . ASN A 1 141 ? -50.025 -16.732 38.547 1.00 71.69 141 ASN A CA 1
ATOM 1078 C C . ASN A 1 141 ? -50.640 -16.314 39.888 1.00 71.69 141 ASN A C 1
ATOM 1080 O O . ASN A 1 141 ? -50.353 -16.917 40.923 1.00 71.69 141 ASN A O 1
ATOM 1084 N N . PHE A 1 142 ? -51.534 -15.325 39.856 1.00 73.06 142 PHE A N 1
ATOM 1085 C CA . PHE A 1 142 ? -52.291 -14.870 41.020 1.00 73.06 142 PHE A CA 1
ATOM 1086 C C . PHE A 1 142 ? -53.727 -15.391 40.962 1.00 73.06 142 PHE A C 1
ATOM 1088 O O . PHE A 1 142 ? -54.448 -15.184 39.988 1.00 73.06 142 PHE A O 1
ATOM 1095 N N . THR A 1 143 ? -54.173 -16.056 42.026 1.00 74.50 143 THR A N 1
ATOM 1096 C CA . THR A 1 143 ? -55.536 -16.591 42.112 1.00 74.50 143 THR A CA 1
ATOM 1097 C C . THR A 1 143 ? -56.564 -15.459 42.008 1.00 74.50 143 THR A C 1
ATOM 1099 O O . THR A 1 143 ? -56.612 -14.587 42.871 1.00 74.50 143 THR A O 1
ATOM 1102 N N . GLY A 1 144 ? -57.392 -15.481 40.959 1.00 76.12 144 GLY A N 1
ATOM 1103 C CA . GLY A 1 144 ? -58.437 -14.477 40.713 1.00 76.12 144 GLY A CA 1
ATOM 1104 C C . GLY A 1 144 ? -58.038 -13.310 39.799 1.00 76.12 144 GLY A C 1
ATOM 1105 O O . GLY A 1 144 ? -58.891 -12.469 39.526 1.00 76.12 144 GLY A O 1
ATOM 1106 N N . PHE A 1 145 ? -56.799 -13.270 39.293 1.00 74.06 145 PHE A N 1
ATOM 1107 C CA . PHE A 1 145 ? -56.325 -12.242 38.361 1.00 74.06 145 PHE A CA 1
ATOM 1108 C C . PHE A 1 145 ? -55.661 -12.871 37.130 1.00 74.06 145 PHE A C 1
ATOM 1110 O O . PHE A 1 145 ? -54.841 -13.777 37.254 1.00 74.06 145 PHE A O 1
ATOM 1117 N N . GLU A 1 146 ? -55.983 -12.361 35.942 1.00 72.19 146 GLU A N 1
ATOM 1118 C CA . GLU A 1 146 ? -55.262 -12.674 34.705 1.00 72.19 146 GLU A CA 1
ATOM 1119 C C . GLU A 1 146 ? -54.254 -11.552 34.440 1.00 72.19 146 GLU A C 1
ATOM 1121 O O . GLU A 1 146 ? -54.636 -10.401 34.220 1.00 72.19 146 GLU A O 1
ATOM 1126 N N . VAL A 1 147 ? -52.961 -11.870 34.526 1.00 71.31 147 VAL A N 1
ATOM 1127 C CA . VAL A 1 147 ? -51.879 -10.888 34.388 1.00 71.31 147 VAL A CA 1
ATOM 1128 C C . VAL A 1 147 ? -51.184 -11.102 33.045 1.00 71.31 147 VAL A C 1
ATOM 1130 O O . VAL A 1 147 ? -50.466 -12.079 32.856 1.00 71.31 147 VAL A O 1
ATOM 1133 N N . GLY A 1 148 ? -51.405 -10.182 32.105 1.00 67.94 148 GLY A N 1
ATOM 1134 C CA . GLY A 1 148 ? -50.716 -10.136 30.813 1.00 67.94 148 GLY A CA 1
ATOM 1135 C C . GLY A 1 148 ? -49.677 -9.016 30.762 1.00 67.94 148 GLY A C 1
ATOM 1136 O O . GLY A 1 148 ? -49.786 -8.030 31.491 1.00 67.94 148 GLY A O 1
ATOM 1137 N N . ARG A 1 149 ? -48.682 -9.137 29.874 1.00 69.06 149 ARG A N 1
ATOM 1138 C CA . ARG A 1 149 ? -47.678 -8.087 29.635 1.00 69.06 149 ARG A CA 1
ATOM 1139 C C . ARG A 1 149 ? -47.672 -7.630 28.180 1.00 69.06 149 ARG A C 1
ATOM 1141 O O . ARG A 1 149 ? -47.835 -8.439 27.270 1.00 69.06 149 ARG A O 1
ATOM 1148 N N . VAL A 1 150 ? -47.385 -6.349 27.965 1.00 68.44 150 VAL A N 1
ATOM 1149 C CA . VAL A 1 150 ? -47.053 -5.794 26.647 1.00 68.44 150 VAL A CA 1
ATOM 1150 C C . VAL A 1 150 ? -45.770 -4.989 26.798 1.00 68.44 150 VAL A C 1
ATOM 1152 O O . VAL A 1 150 ? -45.737 -4.007 27.533 1.00 68.44 150 VAL A O 1
ATOM 1155 N N . TYR A 1 151 ? -44.706 -5.420 26.121 1.00 66.56 151 TYR A N 1
ATOM 1156 C CA . TYR A 1 151 ? -43.453 -4.673 26.059 1.00 66.56 151 TYR A CA 1
ATOM 1157 C C . TYR A 1 151 ? -43.407 -3.875 24.757 1.00 66.56 151 TYR A C 1
ATOM 1159 O O . TYR A 1 151 ? -43.409 -4.457 23.672 1.00 66.56 151 TYR A O 1
ATOM 1167 N N . GLN A 1 152 ? -43.346 -2.548 24.862 1.00 66.69 152 GLN A N 1
ATOM 1168 C CA . GLN A 1 152 ? -43.182 -1.661 23.716 1.00 66.69 152 GLN A CA 1
ATOM 1169 C C . GLN A 1 152 ? -41.996 -0.734 23.970 1.00 66.69 152 GLN A C 1
ATOM 1171 O O . GLN A 1 152 ? -42.092 0.245 24.704 1.00 66.69 152 GLN A O 1
ATOM 1176 N N . ALA A 1 153 ? -40.850 -1.063 23.376 1.00 63.62 153 ALA A N 1
ATOM 1177 C CA . ALA A 1 153 ? -39.700 -0.171 23.397 1.00 63.62 153 ALA A CA 1
ATOM 1178 C C . ALA A 1 153 ? -39.993 1.083 22.555 1.00 63.62 153 ALA A C 1
ATOM 1180 O O . ALA A 1 153 ? -40.511 0.978 21.443 1.00 63.62 153 ALA A O 1
ATOM 1181 N N . GLY A 1 154 ? -39.676 2.262 23.098 1.00 68.19 154 GLY A N 1
ATOM 1182 C CA . GLY A 1 154 ? -39.730 3.541 22.384 1.00 68.19 154 GLY A CA 1
ATOM 1183 C C . GLY A 1 154 ? -38.564 3.706 21.397 1.00 68.19 154 GLY A C 1
ATOM 1184 O O . GLY A 1 154 ? -38.192 2.779 20.688 1.00 68.19 154 GLY A O 1
ATOM 1185 N N . THR A 1 155 ? -37.930 4.882 21.353 1.00 61.59 155 THR A N 1
ATOM 1186 C CA . THR A 1 155 ? -36.826 5.195 20.416 1.00 61.59 155 THR A CA 1
ATOM 1187 C C . THR A 1 155 ? -35.457 4.598 20.806 1.00 61.59 155 THR A C 1
ATOM 1189 O O . THR A 1 155 ? -34.425 5.145 20.425 1.00 61.59 155 THR A O 1
ATOM 1192 N N . GLY A 1 156 ? -35.414 3.500 21.570 1.00 62.66 156 GLY A N 1
ATOM 1193 C CA . GLY A 1 156 ? -34.178 2.886 22.076 1.00 62.66 156 GLY A CA 1
ATOM 1194 C C . GLY A 1 156 ? -34.286 1.372 22.285 1.00 62.66 156 GLY A C 1
ATOM 1195 O O . GLY A 1 156 ? -35.369 0.800 22.190 1.00 62.66 156 GLY A O 1
ATOM 1196 N N . LEU A 1 157 ? -33.155 0.713 22.575 1.00 60.31 157 LEU A N 1
ATOM 1197 C CA . LEU A 1 157 ? -33.079 -0.748 22.776 1.00 60.31 157 LEU A CA 1
ATOM 1198 C C . LEU A 1 157 ? -33.696 -1.222 24.107 1.00 60.31 157 LEU A C 1
ATOM 1200 O O . LEU A 1 157 ? -33.972 -2.411 24.265 1.00 60.31 157 LEU A O 1
ATOM 1204 N N . MET A 1 158 ? -33.932 -0.300 25.043 1.00 63.44 158 MET A N 1
ATOM 1205 C CA . MET A 1 158 ? -34.504 -0.545 26.366 1.00 63.44 158 MET A CA 1
ATOM 1206 C C . MET A 1 158 ? -35.611 0.485 26.635 1.00 63.44 158 MET A C 1
ATOM 1208 O O . MET A 1 158 ? -35.380 1.683 26.462 1.00 63.44 158 MET A O 1
ATOM 1212 N N . ALA A 1 159 ? -36.806 0.043 27.035 1.00 66.56 159 ALA A N 1
ATOM 1213 C CA . ALA A 1 159 ? -37.828 0.941 27.577 1.00 66.56 159 ALA A CA 1
ATOM 1214 C C . ALA A 1 159 ? -37.435 1.357 29.005 1.00 66.56 159 ALA A C 1
ATOM 1216 O O . ALA A 1 159 ? -36.931 0.527 29.755 1.00 66.56 159 ALA A O 1
ATOM 1217 N N . GLY A 1 160 ? -37.647 2.623 29.378 1.00 66.56 160 GLY A N 1
ATOM 1218 C CA . GLY A 1 160 ? -37.437 3.103 30.754 1.00 66.56 160 GLY A CA 1
ATOM 1219 C C . GLY A 1 160 ? -38.581 2.758 31.716 1.00 66.56 160 GLY A C 1
ATOM 1220 O O . GLY A 1 160 ? -38.471 3.025 32.911 1.00 66.56 160 GLY A O 1
ATOM 1221 N N . ASP A 1 161 ? -39.662 2.174 31.195 1.00 70.31 161 ASP A N 1
ATOM 1222 C CA . ASP A 1 161 ? -40.857 1.810 31.947 1.00 70.31 161 ASP A CA 1
ATOM 1223 C C . ASP A 1 161 ? -40.716 0.368 32.454 1.00 70.31 161 ASP A C 1
ATOM 1225 O O . ASP A 1 161 ? -40.669 -0.582 31.668 1.00 70.31 161 ASP A O 1
ATOM 1229 N N . PHE A 1 162 ? -40.638 0.208 33.776 1.00 70.81 162 PHE A N 1
ATOM 1230 C CA . PHE A 1 162 ? -40.477 -1.082 34.451 1.00 70.81 162 PHE A CA 1
ATOM 1231 C C . PHE A 1 162 ? -41.619 -1.325 35.434 1.00 70.81 162 PHE A C 1
ATOM 1233 O O . PHE A 1 162 ? -42.172 -0.385 36.005 1.00 70.81 162 PHE A O 1
ATOM 1240 N N . PHE A 1 163 ? -41.944 -2.594 35.658 1.00 70.12 163 PHE A N 1
ATOM 1241 C CA . PHE A 1 163 ? -42.913 -3.014 36.661 1.00 70.12 163 PHE A CA 1
ATOM 1242 C C . PHE A 1 163 ? -42.352 -4.212 37.428 1.00 70.12 163 PHE A C 1
ATOM 1244 O O . PHE A 1 163 ? -41.792 -5.126 36.831 1.00 70.12 163 PHE A O 1
ATOM 1251 N N . ASP A 1 164 ? -42.504 -4.195 38.749 1.00 73.50 164 ASP A N 1
ATOM 1252 C CA . ASP A 1 164 ? -42.183 -5.321 39.623 1.00 73.50 164 ASP A CA 1
ATOM 1253 C C . ASP A 1 164 ? -43.490 -5.815 40.250 1.00 73.50 164 ASP A C 1
ATOM 1255 O O . ASP A 1 164 ? -44.253 -5.024 40.813 1.00 73.50 164 ASP A O 1
ATOM 1259 N N . VAL A 1 165 ? -43.784 -7.104 40.090 1.00 72.94 165 VAL A N 1
ATOM 1260 C CA . VAL A 1 165 ? -45.014 -7.730 40.586 1.00 72.94 165 VAL A CA 1
ATOM 1261 C C . VAL A 1 165 ? -44.619 -8.794 41.591 1.00 72.94 165 VAL A C 1
ATOM 1263 O O . VAL A 1 165 ? -44.108 -9.853 41.230 1.00 72.94 165 VAL A O 1
ATOM 1266 N N . PHE A 1 166 ? -44.907 -8.527 42.859 1.00 73.00 166 PHE A N 1
ATOM 1267 C CA . PHE A 1 166 ? -44.649 -9.445 43.958 1.00 73.00 166 PHE A CA 1
ATOM 1268 C C . PHE A 1 166 ? -45.921 -9.675 44.774 1.00 73.00 166 PHE A C 1
ATOM 1270 O O . PHE A 1 166 ? -46.797 -8.814 44.869 1.00 73.00 166 PHE A O 1
ATOM 1277 N N . GLN A 1 167 ? -46.027 -10.856 45.379 1.00 72.56 167 GLN A N 1
ATOM 1278 C CA . GLN A 1 167 ? -47.102 -11.158 46.312 1.00 72.56 167 GLN A CA 1
ATOM 1279 C C . GLN A 1 167 ? -46.770 -10.533 47.669 1.00 72.56 167 GLN A C 1
ATOM 1281 O O . GLN A 1 167 ? -45.829 -10.960 48.337 1.00 72.56 167 GLN A O 1
ATOM 1286 N N . ALA A 1 168 ? -47.524 -9.510 48.067 1.00 68.69 168 ALA A N 1
ATOM 1287 C CA . ALA A 1 168 ? -47.452 -8.972 49.419 1.00 68.69 168 ALA A CA 1
ATOM 1288 C C . ALA A 1 168 ? -48.202 -9.915 50.376 1.00 68.69 168 ALA A C 1
ATOM 1290 O O . ALA A 1 168 ? -49.365 -10.244 50.130 1.00 68.69 168 ALA A O 1
ATOM 1291 N N . SER A 1 169 ? -47.506 -10.381 51.415 1.00 62.62 169 SER A N 1
ATOM 1292 C CA . SER A 1 169 ? -48.046 -11.208 52.504 1.00 62.62 169 SER A CA 1
ATOM 1293 C C . SER A 1 169 ? -48.952 -10.419 53.438 1.00 62.62 169 SER A C 1
ATOM 1295 O O . SER A 1 169 ? -48.530 -9.294 53.797 1.00 62.62 169 SER A O 1
#

Solvent-accessible surface area (backbone atoms only — not comparable to full-atom values): 9464 Å² total; per-residue (Å²): 120,67,40,67,54,24,42,54,50,12,52,54,26,40,55,50,12,51,55,27,42,54,50,18,54,54,38,48,57,51,40,75,71,48,54,54,87,84,36,47,68,61,32,53,53,42,45,55,50,23,52,52,30,42,44,52,13,50,45,25,39,42,49,13,50,23,25,41,45,48,36,77,42,80,72,67,64,26,56,59,48,44,54,56,53,51,54,54,53,54,53,49,60,62,53,55,78,46,46,68,60,54,53,51,56,54,51,52,52,52,52,51,52,49,51,52,51,53,48,55,52,44,65,63,48,49,46,43,56,52,42,48,70,55,51,55,90,79,70,85,89,48,94,95,56,89,86,84,87,82,90,74,60,65,101,49,84,51,54,92,79,77,64,86,89,77,88,83,131

Secondary structure (DSSP, 8-state):
-HHHHHHHHHHHHHHHHHHHHHHHHHHHHHHTTS-TTT-HHHHHHHHHHHHHHHHHHHHHHHHHHHHHHHHH--SHHHHHHHHTTHHHHHHHHHHHTTHHHHHHHHHHHHHHHHHHHHHHHHHHHHHHHHHHHHS-SSPPPBTTB---------SSSS-S---------